Protein AF-B8GTU4-F1 (afdb_monomer_lite)

pLDDT: mean 92.55, std 6.48, range [54.69, 97.19]

Structure (mmCIF, N/CA/C/O backbone):
data_AF-B8GTU4-F1
#
_entry.id   AF-B8GTU4-F1
#
loop_
_atom_site.group_PDB
_atom_site.id
_atom_site.type_symbol
_atom_site.label_atom_id
_atom_site.label_alt_id
_atom_site.label_comp_id
_atom_site.label_asym_id
_atom_site.label_entity_id
_atom_site.label_seq_id
_atom_site.pdbx_PDB_ins_code
_atom_site.Cartn_x
_atom_site.Cartn_y
_atom_site.Cartn_z
_atom_site.occupancy
_atom_site.B_iso_or_equiv
_atom_site.auth_seq_id
_atom_site.auth_comp_id
_atom_site.auth_asym_id
_atom_site.auth_atom_id
_atom_site.pdbx_PDB_model_num
ATOM 1 N N . MET A 1 1 ? -9.772 -15.352 6.389 1.00 54.69 1 MET A N 1
ATOM 2 C CA . MET A 1 1 ? -10.964 -14.945 7.175 1.00 54.69 1 MET A CA 1
ATOM 3 C C . MET A 1 1 ? -10.639 -13.786 8.133 1.00 54.69 1 MET A C 1
ATOM 5 O O . MET A 1 1 ? -10.885 -13.892 9.324 1.00 54.69 1 MET A O 1
ATOM 9 N N . THR A 1 2 ? -10.078 -12.669 7.654 1.00 85.00 2 THR A N 1
ATOM 10 C CA . THR A 1 2 ? -9.600 -11.586 8.551 1.00 85.00 2 THR A CA 1
ATOM 11 C C . THR A 1 2 ? -9.924 -10.184 8.038 1.00 85.00 2 THR A C 1
ATOM 13 O O . THR A 1 2 ? -10.450 -9.379 8.795 1.00 85.00 2 THR A O 1
ATOM 16 N N . GLN A 1 3 ? -9.733 -9.913 6.743 1.00 87.62 3 GLN A N 1
ATOM 17 C CA . GLN A 1 3 ? -9.935 -8.571 6.176 1.00 87.62 3 GLN A CA 1
ATOM 18 C C . GLN A 1 3 ? -11.365 -8.032 6.339 1.00 87.62 3 GLN A C 1
ATOM 20 O O . GLN A 1 3 ? -11.532 -6.887 6.735 1.00 87.62 3 GLN A O 1
ATOM 25 N N . GLY A 1 4 ? -12.398 -8.853 6.110 1.00 90.56 4 GLY A N 1
ATOM 26 C CA . GLY A 1 4 ? -13.792 -8.411 6.269 1.00 90.56 4 GLY A CA 1
ATOM 27 C C . GLY A 1 4 ? -14.165 -8.052 7.712 1.00 90.56 4 GLY A C 1
ATOM 28 O O . GLY A 1 4 ? -15.030 -7.211 7.931 1.00 90.56 4 GLY A O 1
ATOM 29 N N . ARG A 1 5 ? -13.491 -8.654 8.701 1.00 94.06 5 ARG A N 1
ATOM 30 C CA . ARG A 1 5 ? -13.650 -8.270 10.108 1.00 94.06 5 ARG A CA 1
ATOM 31 C C . ARG A 1 5 ? -12.983 -6.920 10.375 1.00 94.06 5 ARG A C 1
ATOM 33 O O . ARG A 1 5 ? -13.615 -6.055 10.964 1.00 94.06 5 ARG A O 1
ATOM 4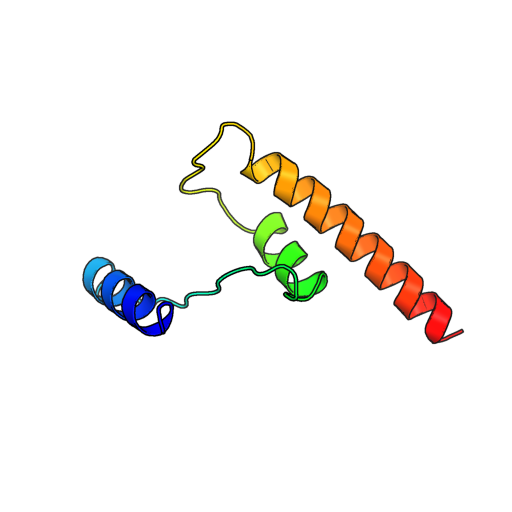0 N N . TRP A 1 6 ? -11.747 -6.735 9.911 1.00 94.44 6 TRP A N 1
ATOM 41 C CA . TRP A 1 6 ? -11.016 -5.474 10.081 1.00 94.44 6 TRP A CA 1
ATOM 42 C C . TRP A 1 6 ? -11.706 -4.293 9.399 1.00 94.44 6 TRP A C 1
ATOM 44 O O . TRP A 1 6 ? -11.732 -3.209 9.967 1.00 94.44 6 TRP A O 1
ATOM 54 N N . LEU A 1 7 ? -12.297 -4.505 8.218 1.00 94.88 7 LEU A N 1
ATOM 55 C CA . LEU A 1 7 ? -13.063 -3.471 7.523 1.00 94.88 7 LEU A CA 1
ATOM 56 C C . LEU A 1 7 ? -14.231 -2.977 8.383 1.00 94.88 7 LEU A C 1
ATOM 58 O O . LEU A 1 7 ? -14.337 -1.781 8.612 1.00 94.88 7 LEU A O 1
ATOM 62 N N . ARG A 1 8 ? -15.038 -3.893 8.935 1.00 92.94 8 ARG A N 1
ATOM 63 C CA . ARG A 1 8 ? -16.160 -3.525 9.815 1.00 92.94 8 ARG A CA 1
ATOM 64 C C . ARG A 1 8 ? -15.706 -2.776 11.064 1.00 92.94 8 ARG A C 1
ATOM 66 O O . ARG A 1 8 ? -16.324 -1.790 11.438 1.00 92.94 8 ARG A O 1
ATOM 73 N N . GLU A 1 9 ? -14.626 -3.233 11.698 1.00 94.69 9 GLU A N 1
ATOM 74 C CA . GLU A 1 9 ? -14.068 -2.557 12.876 1.00 94.69 9 GLU A CA 1
ATOM 75 C C . GLU A 1 9 ? -13.601 -1.126 12.531 1.00 94.69 9 GLU A C 1
ATOM 77 O O . GLU A 1 9 ? -13.857 -0.199 13.295 1.00 94.69 9 GLU A O 1
ATOM 82 N N . LEU A 1 10 ? -12.981 -0.917 11.362 1.00 94.00 10 LEU A N 1
ATOM 83 C CA . LEU A 1 10 ? -12.594 0.416 10.882 1.00 94.00 10 LEU A CA 1
ATOM 84 C C . LEU A 1 10 ? -13.804 1.294 10.544 1.00 94.00 10 LEU A C 1
ATOM 86 O O . LEU A 1 10 ? -13.831 2.457 10.941 1.00 94.00 10 LEU A O 1
ATOM 90 N N . GLU A 1 11 ? -14.796 0.747 9.840 1.00 95.06 11 GLU A N 1
ATOM 91 C CA . GLU A 1 11 ? -16.043 1.443 9.509 1.00 95.06 11 GLU A CA 1
ATOM 92 C C . GLU A 1 11 ? -16.782 1.889 10.771 1.00 95.06 11 GLU A C 1
ATOM 94 O O . GLU A 1 11 ? -17.303 2.997 10.800 1.00 95.06 11 GLU A O 1
ATOM 99 N N . ASP A 1 12 ? -16.804 1.066 11.824 1.00 95.31 12 ASP A N 1
ATOM 100 C CA . ASP A 1 12 ? -17.423 1.406 13.107 1.00 95.31 12 ASP A CA 1
ATOM 101 C C . ASP A 1 12 ? -16.702 2.552 13.831 1.00 95.31 12 ASP A C 1
ATOM 103 O O . ASP A 1 12 ? -17.368 3.414 14.409 1.00 95.31 12 ASP A O 1
ATOM 107 N N . ILE A 1 13 ? -15.366 2.592 13.778 1.00 95.44 13 ILE A N 1
ATOM 108 C CA . ILE A 1 13 ? -14.549 3.652 14.395 1.00 95.44 13 ILE A CA 1
ATOM 109 C C . ILE A 1 13 ? -14.676 4.973 13.629 1.00 95.44 13 ILE A C 1
ATOM 111 O O . ILE A 1 13 ? -14.714 6.040 14.241 1.00 95.44 13 ILE A O 1
ATOM 115 N N . LEU A 1 14 ? -14.727 4.910 12.299 1.00 94.44 14 LEU A N 1
ATOM 116 C CA . LEU A 1 14 ? -14.668 6.075 11.417 1.00 94.44 14 LEU A CA 1
ATOM 117 C C . LEU A 1 14 ? -16.052 6.561 10.966 1.00 94.44 14 LEU A C 1
ATOM 119 O O . LEU A 1 14 ? -16.138 7.326 10.015 1.00 94.44 14 LEU A O 1
ATOM 123 N N . LYS A 1 15 ? -17.149 6.163 11.626 1.00 90.62 15 LYS A N 1
ATOM 124 C CA . LYS A 1 15 ? -18.489 6.660 11.266 1.00 90.62 15 LYS A CA 1
ATOM 125 C C . LYS A 1 15 ? -18.571 8.191 11.389 1.00 90.62 15 LYS A C 1
ATOM 127 O O . LYS A 1 15 ? -18.146 8.740 12.405 1.00 90.62 15 LYS A O 1
ATOM 132 N N . PRO A 1 16 ? -19.220 8.880 10.427 1.00 92.38 16 PRO A N 1
ATOM 133 C CA . PRO A 1 16 ? -19.973 8.339 9.288 1.00 92.38 16 PRO A CA 1
ATOM 134 C C . PRO A 1 16 ? -19.153 8.185 7.992 1.00 92.38 16 PRO A C 1
ATOM 136 O O . PRO A 1 16 ? -19.743 7.969 6.934 1.00 92.38 16 PRO A O 1
ATOM 139 N N . GLN A 1 17 ? -17.831 8.360 8.027 1.00 93.06 17 GLN A N 1
ATOM 140 C CA . GLN A 1 17 ? -17.007 8.322 6.824 1.00 93.06 17 GLN A CA 1
ATOM 141 C C . GLN A 1 17 ? -16.930 6.893 6.252 1.00 93.06 17 GLN A C 1
ATOM 143 O O . GLN A 1 17 ? -16.634 5.955 6.993 1.00 93.06 17 GLN A O 1
ATOM 148 N N . PRO A 1 18 ? -17.179 6.703 4.941 1.00 91.31 18 PRO A N 1
ATOM 149 C CA . PRO A 1 18 ? -16.959 5.414 4.297 1.00 91.31 18 PRO A CA 1
ATOM 150 C C . PRO A 1 18 ? -15.463 5.086 4.269 1.00 91.31 18 PRO A C 1
ATOM 152 O O . PRO A 1 18 ? -14.625 5.980 4.127 1.00 91.31 18 PRO A O 1
ATOM 155 N N . VAL A 1 19 ? -15.134 3.801 4.390 1.00 92.94 19 VAL A N 1
ATOM 156 C CA . VAL A 1 19 ? -13.754 3.312 4.429 1.00 92.94 19 VAL A CA 1
ATOM 157 C C . VAL A 1 19 ? -13.603 2.159 3.453 1.00 92.94 19 VAL A C 1
ATOM 159 O O . VAL A 1 19 ? -14.396 1.226 3.468 1.00 92.94 19 VAL A O 1
ATOM 162 N N . ASP A 1 20 ? -12.533 2.189 2.665 1.00 93.38 20 ASP A N 1
ATOM 163 C CA . ASP A 1 20 ? -12.068 1.047 1.887 1.00 93.38 20 ASP A CA 1
ATOM 164 C C . ASP A 1 20 ? -10.788 0.485 2.518 1.00 93.38 20 ASP A C 1
ATOM 166 O O . ASP A 1 20 ? -9.901 1.235 2.934 1.00 93.38 20 ASP A O 1
ATOM 170 N N . LEU A 1 21 ? -10.661 -0.845 2.576 1.00 93.50 21 LEU A N 1
ATOM 171 C CA . LEU A 1 21 ? -9.482 -1.520 3.128 1.00 93.50 21 LEU A CA 1
ATOM 172 C C . LEU A 1 21 ? -8.780 -2.366 2.066 1.00 93.50 21 LEU A C 1
ATOM 174 O O . LEU A 1 21 ? -9.284 -3.414 1.655 1.00 93.50 21 LEU A O 1
ATOM 178 N N . LEU A 1 22 ? -7.558 -1.965 1.715 1.00 93.19 22 LEU A N 1
ATOM 179 C CA . LEU A 1 22 ? -6.639 -2.733 0.881 1.00 93.19 22 LEU A CA 1
ATOM 180 C C . LEU A 1 22 ? -5.490 -3.295 1.727 1.00 93.19 22 LEU A C 1
ATOM 182 O O . LEU A 1 22 ? -4.701 -2.546 2.299 1.00 93.19 22 LEU A O 1
ATOM 186 N N . VAL A 1 23 ? -5.356 -4.622 1.761 1.00 93.62 23 VAL A N 1
ATOM 187 C CA . VAL A 1 23 ? -4.213 -5.301 2.388 1.00 93.62 23 VAL A CA 1
ATOM 188 C C . VAL A 1 23 ? -3.192 -5.648 1.310 1.00 93.62 23 VAL A C 1
ATOM 190 O O . VAL A 1 23 ? -3.460 -6.477 0.440 1.00 93.62 23 VAL A O 1
ATOM 193 N N . LEU A 1 24 ? -2.014 -5.026 1.369 1.00 93.12 24 LEU A N 1
ATOM 194 C CA . LEU A 1 24 ? -0.917 -5.333 0.453 1.00 93.12 24 LEU A CA 1
ATOM 195 C C . LEU A 1 24 ? -0.298 -6.692 0.806 1.00 93.12 24 LEU A C 1
ATOM 197 O O . LEU A 1 24 ? 0.190 -6.893 1.916 1.00 93.12 24 LEU A O 1
ATOM 201 N N . GLN A 1 25 ? -0.292 -7.608 -0.156 1.00 92.56 25 GLN A N 1
ATOM 202 C CA . GLN A 1 25 ? 0.341 -8.926 -0.075 1.00 92.56 25 GLN A CA 1
ATOM 203 C C . GLN A 1 25 ? 1.452 -9.030 -1.128 1.00 92.56 25 GLN A C 1
ATOM 205 O O . GLN A 1 25 ? 1.566 -8.172 -2.009 1.00 92.56 25 GLN A O 1
ATOM 210 N N . ASP A 1 26 ? 2.275 -10.075 -1.067 1.00 87.00 26 ASP A N 1
ATOM 211 C CA . ASP A 1 26 ? 3.381 -10.263 -2.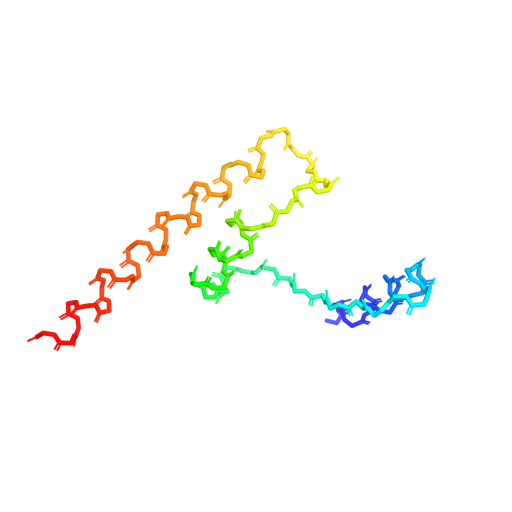020 1.00 87.00 26 ASP A CA 1
ATOM 212 C C . ASP A 1 26 ? 2.900 -10.357 -3.478 1.00 87.00 26 ASP A C 1
ATOM 214 O O . ASP A 1 26 ? 3.584 -9.888 -4.382 1.00 87.00 26 ASP A O 1
ATOM 218 N N . GLY A 1 27 ? 1.689 -10.879 -3.705 1.00 88.56 27 GLY A N 1
ATOM 219 C CA . GLY A 1 27 ? 1.059 -10.947 -5.028 1.00 88.56 27 GLY A CA 1
ATOM 220 C C . GLY A 1 27 ? 0.322 -9.677 -5.472 1.00 88.56 27 GLY A C 1
ATOM 221 O O . GLY A 1 27 ? -0.230 -9.654 -6.571 1.00 88.56 27 GLY A O 1
ATOM 222 N N . THR A 1 28 ? 0.259 -8.625 -4.648 1.00 93.56 28 THR A N 1
ATOM 223 C CA . THR A 1 28 ? -0.384 -7.368 -5.054 1.00 93.56 28 THR A CA 1
ATOM 224 C C . THR A 1 28 ? 0.378 -6.749 -6.221 1.00 93.56 28 THR A C 1
ATOM 226 O O . THR A 1 28 ? 1.605 -6.657 -6.182 1.00 93.56 28 THR A O 1
ATOM 229 N N . SER A 1 29 ? -0.354 -6.299 -7.246 1.00 93.75 29 SER A N 1
ATOM 230 C CA . SER A 1 29 ? 0.260 -5.788 -8.472 1.00 93.75 29 SER A CA 1
ATOM 231 C C . SER A 1 29 ? 1.276 -4.667 -8.181 1.00 93.75 29 SER A C 1
ATOM 233 O O . SER A 1 29 ? 1.010 -3.814 -7.320 1.00 93.75 29 SER A O 1
ATOM 235 N N . PRO A 1 30 ? 2.409 -4.612 -8.910 1.00 94.50 30 PRO A N 1
ATOM 236 C CA . PRO A 1 30 ? 3.387 -3.537 -8.752 1.00 94.50 30 PRO A CA 1
ATOM 237 C C . PRO A 1 30 ? 2.776 -2.142 -8.924 1.00 94.50 30 PRO A C 1
ATOM 239 O O . PRO A 1 30 ? 3.139 -1.225 -8.196 1.00 94.50 30 PRO A O 1
ATOM 242 N N . LEU A 1 31 ? 1.802 -1.992 -9.832 1.00 94.44 31 LEU A N 1
ATOM 243 C CA . LEU A 1 31 ? 1.100 -0.727 -10.058 1.00 94.44 31 LEU A CA 1
ATOM 244 C C . LEU A 1 31 ? 0.275 -0.300 -8.837 1.00 94.44 31 LEU A C 1
ATOM 246 O O . LEU A 1 31 ? 0.392 0.837 -8.392 1.00 94.44 31 LEU A O 1
ATOM 250 N N . THR A 1 32 ? -0.532 -1.207 -8.279 1.00 94.88 32 THR A N 1
ATOM 251 C CA . THR A 1 32 ? -1.344 -0.919 -7.086 1.00 94.88 32 THR A CA 1
ATOM 252 C C . THR A 1 32 ? -0.450 -0.561 -5.905 1.00 94.88 32 THR A C 1
ATOM 254 O O . THR A 1 32 ? -0.692 0.431 -5.223 1.00 94.88 32 THR A O 1
ATOM 257 N N . ARG A 1 33 ? 0.616 -1.340 -5.681 1.00 96.00 33 ARG A N 1
ATOM 258 C CA . ARG A 1 33 ? 1.583 -1.075 -4.611 1.00 96.00 33 ARG A CA 1
ATOM 259 C C . ARG A 1 33 ? 2.235 0.299 -4.789 1.00 96.00 33 ARG A C 1
ATOM 261 O O . ARG A 1 33 ? 2.303 1.062 -3.832 1.00 96.00 33 ARG A O 1
ATOM 268 N N . PHE A 1 34 ? 2.655 0.632 -6.006 1.00 96.56 34 PHE A N 1
ATOM 269 C CA . PHE A 1 34 ? 3.240 1.932 -6.320 1.00 96.56 34 PHE A CA 1
ATOM 270 C C . PHE A 1 34 ? 2.288 3.098 -6.056 1.00 96.56 34 PHE A C 1
ATOM 272 O O . PHE A 1 34 ? 2.689 4.049 -5.397 1.00 96.56 34 PHE A O 1
ATOM 279 N N . GLN A 1 35 ? 1.030 3.018 -6.494 1.00 96.50 35 GLN A N 1
ATOM 280 C CA . GLN A 1 35 ? 0.040 4.073 -6.239 1.00 96.50 35 GLN A CA 1
ATOM 281 C C . GLN A 1 35 ? -0.180 4.302 -4.740 1.00 96.50 35 GLN A C 1
ATOM 283 O O . GLN A 1 35 ? -0.166 5.444 -4.288 1.00 96.50 35 GLN A O 1
ATOM 288 N N . VAL A 1 36 ? -0.309 3.220 -3.962 1.00 96.00 36 VAL A N 1
ATOM 289 C CA . VAL A 1 36 ? -0.478 3.301 -2.504 1.00 96.00 36 VAL A CA 1
ATOM 290 C C . VAL A 1 36 ? 0.704 4.002 -1.845 1.00 96.00 36 VAL A C 1
ATOM 292 O O . VAL A 1 36 ? 0.505 4.870 -1.005 1.00 96.00 36 VAL A O 1
ATOM 295 N N . PHE A 1 37 ? 1.932 3.646 -2.213 1.00 96.44 37 PHE A N 1
ATOM 296 C CA . PHE A 1 37 ? 3.117 4.204 -1.569 1.00 96.44 37 PHE A CA 1
ATOM 297 C C . PHE A 1 37 ? 3.512 5.591 -2.087 1.00 96.44 37 PHE A C 1
ATOM 299 O O . PHE A 1 37 ? 4.091 6.364 -1.328 1.00 96.44 37 PHE A O 1
ATOM 306 N N . ARG A 1 38 ? 3.201 5.931 -3.342 1.00 95.62 38 ARG A N 1
ATOM 307 C CA . ARG A 1 38 ? 3.504 7.248 -3.920 1.00 95.62 38 ARG A CA 1
ATOM 308 C C . ARG A 1 38 ? 2.656 8.352 -3.295 1.00 95.62 38 ARG A C 1
ATOM 310 O O . ARG A 1 38 ? 3.197 9.386 -2.922 1.00 95.62 38 ARG A O 1
ATOM 317 N N . ASP A 1 39 ? 1.349 8.118 -3.202 1.00 95.44 39 ASP A N 1
ATOM 318 C CA . ASP A 1 39 ? 0.378 9.143 -2.799 1.00 95.44 39 ASP A CA 1
ATOM 319 C C . ASP A 1 39 ? -0.101 8.950 -1.345 1.00 95.44 39 ASP A C 1
ATOM 321 O O . ASP A 1 39 ? -0.761 9.818 -0.774 1.00 95.44 39 ASP A O 1
ATOM 325 N N . GLY A 1 40 ? 0.219 7.805 -0.734 1.00 95.31 40 GLY A N 1
ATOM 326 C CA . GLY A 1 40 ? -0.185 7.467 0.624 1.00 95.31 40 GLY A CA 1
ATOM 327 C C . GLY A 1 40 ? 0.596 8.214 1.699 1.00 95.31 40 GLY A C 1
ATOM 328 O O . GLY A 1 40 ? 1.781 8.516 1.563 1.00 95.31 40 GLY A O 1
ATOM 329 N N . VAL A 1 41 ? -0.077 8.445 2.823 1.00 96.06 41 VAL A N 1
ATOM 330 C CA . VAL A 1 41 ? 0.511 9.032 4.029 1.00 96.06 41 VAL A CA 1
ATOM 331 C C . VAL A 1 41 ? 0.674 7.940 5.079 1.00 96.06 41 VAL A C 1
ATOM 333 O O . VAL A 1 41 ? -0.273 7.216 5.390 1.00 96.06 41 VAL A O 1
ATOM 336 N N . CYS A 1 42 ? 1.874 7.817 5.645 1.00 95.94 42 CYS A N 1
ATOM 337 C CA . CYS A 1 42 ? 2.119 6.882 6.737 1.00 95.94 42 CYS A CA 1
ATOM 338 C C . CYS A 1 42 ? 1.423 7.365 8.013 1.00 95.94 42 CYS A C 1
ATOM 340 O O . CYS A 1 42 ? 1.820 8.370 8.598 1.00 95.94 42 CYS A O 1
ATOM 342 N N . LEU A 1 43 ? 0.397 6.636 8.454 1.00 94.75 43 LEU A N 1
ATOM 343 C CA . LEU A 1 43 ? -0.267 6.888 9.738 1.00 94.75 43 LEU A CA 1
ATOM 344 C C . LEU A 1 43 ? 0.431 6.166 10.895 1.00 94.75 43 LEU A C 1
ATOM 346 O O . LEU A 1 43 ? 0.423 6.639 12.028 1.00 94.75 43 LEU A O 1
ATOM 350 N N . HIS A 1 44 ? 1.019 5.004 10.613 1.00 95.31 44 HIS A N 1
ATOM 351 C CA . HIS A 1 44 ? 1.715 4.187 11.593 1.00 95.31 44 HIS A CA 1
ATOM 352 C C . HIS A 1 44 ? 2.731 3.269 10.911 1.00 95.31 44 HIS A C 1
ATOM 354 O O . HIS A 1 44 ? 2.421 2.610 9.917 1.00 95.31 44 HIS A O 1
ATOM 360 N N . GLU A 1 45 ? 3.914 3.150 11.507 1.00 96.50 45 GLU A N 1
ATOM 361 C CA . GLU A 1 45 ? 4.887 2.118 11.173 1.00 96.50 45 GLU A CA 1
ATOM 362 C C . GLU A 1 45 ? 5.397 1.435 12.443 1.00 96.50 45 GLU A C 1
ATOM 364 O O . GLU A 1 45 ? 5.748 2.077 13.428 1.00 96.50 45 GLU A O 1
ATOM 369 N N . SER A 1 46 ? 5.447 0.103 12.415 1.00 94.44 46 SER A N 1
ATOM 370 C CA . SER A 1 46 ? 5.916 -0.696 13.552 1.00 94.44 46 SER A CA 1
ATOM 371 C C . SER A 1 46 ? 7.439 -0.665 13.717 1.00 94.44 46 SER A C 1
ATOM 373 O O . SER A 1 46 ? 7.959 -1.019 14.769 1.00 94.44 46 SER A O 1
ATOM 375 N N . LEU A 1 47 ? 8.159 -0.320 12.646 1.00 97.19 47 LEU A N 1
ATOM 376 C CA . LEU A 1 47 ? 9.611 -0.203 12.598 1.00 97.19 47 LEU A CA 1
ATOM 377 C C . LEU A 1 47 ? 9.953 1.146 11.956 1.00 97.19 47 LEU A C 1
ATOM 379 O O 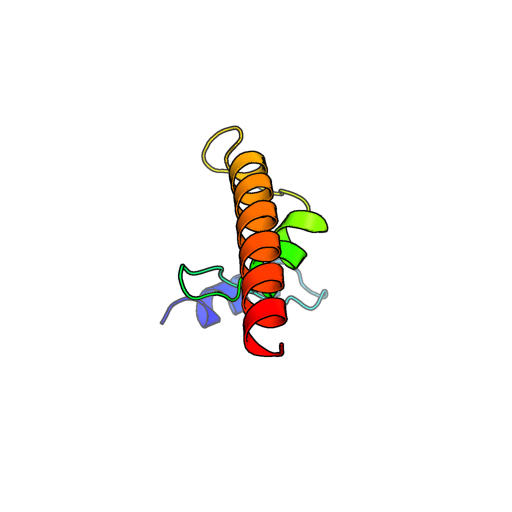. LEU A 1 47 ? 9.429 1.410 10.870 1.00 97.19 47 LEU A O 1
ATOM 383 N N . PRO A 1 48 ? 10.837 1.957 12.564 1.00 97.12 48 PRO A N 1
ATOM 384 C CA . PRO A 1 48 ? 11.230 3.241 11.998 1.00 97.12 48 PRO A CA 1
ATOM 385 C C . PRO A 1 48 ? 11.774 3.111 10.570 1.00 97.12 48 PRO A C 1
ATOM 387 O O . PRO A 1 48 ? 12.653 2.286 10.298 1.00 97.12 48 PRO A O 1
ATOM 390 N N . GLY A 1 49 ? 11.252 3.931 9.661 1.00 97.06 49 GLY A N 1
ATOM 391 C CA . GLY A 1 49 ? 11.661 3.988 8.258 1.00 97.06 49 GLY A CA 1
ATOM 392 C C . GLY A 1 49 ? 11.156 2.831 7.393 1.00 97.06 49 GLY A C 1
ATOM 393 O O . GLY A 1 49 ? 11.589 2.697 6.246 1.00 97.06 49 GLY A O 1
ATOM 394 N N . LYS A 1 50 ? 10.256 1.979 7.900 1.00 96.25 50 LYS A N 1
ATOM 395 C CA . LYS A 1 50 ? 9.664 0.892 7.108 1.00 96.25 50 LYS A CA 1
ATOM 396 C C . LYS A 1 50 ? 8.860 1.446 5.940 1.00 96.25 50 LYS A C 1
ATOM 398 O O . LYS A 1 50 ? 8.938 0.885 4.850 1.00 96.25 50 LYS A O 1
ATOM 403 N N . PHE A 1 51 ? 8.117 2.531 6.153 1.00 96.75 51 PHE A N 1
ATOM 404 C CA . PHE A 1 51 ? 7.318 3.126 5.089 1.00 96.75 51 PHE A CA 1
ATOM 405 C C . PHE A 1 51 ? 8.197 3.631 3.941 1.00 96.75 51 PHE A C 1
ATOM 407 O O . PHE A 1 51 ? 7.978 3.229 2.805 1.00 96.75 51 PHE A O 1
ATOM 414 N N . ALA A 1 52 ? 9.247 4.403 4.242 1.00 96.81 52 ALA A N 1
ATOM 415 C CA . ALA A 1 52 ? 10.180 4.916 3.234 1.00 96.81 52 ALA A CA 1
ATOM 416 C C . ALA A 1 52 ? 10.839 3.789 2.417 1.00 96.81 52 ALA A C 1
ATOM 418 O O . ALA A 1 52 ? 10.875 3.840 1.192 1.00 96.81 52 ALA A O 1
ATOM 419 N N . ARG A 1 53 ? 11.271 2.706 3.079 1.00 96.38 53 ARG A N 1
ATOM 420 C CA . ARG A 1 53 ? 11.836 1.535 2.385 1.00 96.38 53 ARG A CA 1
ATOM 421 C C . ARG A 1 53 ? 10.835 0.864 1.448 1.00 96.38 53 ARG A C 1
ATOM 423 O O . ARG A 1 53 ? 11.209 0.417 0.367 1.00 96.38 53 ARG A O 1
ATOM 430 N N . GLU A 1 54 ? 9.574 0.756 1.860 1.00 95.75 54 GLU A N 1
ATOM 431 C CA . GLU A 1 54 ? 8.533 0.193 1.000 1.00 95.75 54 GLU A CA 1
ATOM 432 C C . GLU A 1 54 ? 8.139 1.147 -0.139 1.00 95.75 54 GLU A C 1
ATOM 434 O O . GLU A 1 54 ? 7.815 0.661 -1.222 1.00 95.75 54 GLU A O 1
ATOM 439 N N . GLN A 1 55 ? 8.246 2.470 0.046 1.00 96.69 55 GLN A N 1
ATOM 440 C CA . GLN A 1 55 ? 8.116 3.441 -1.047 1.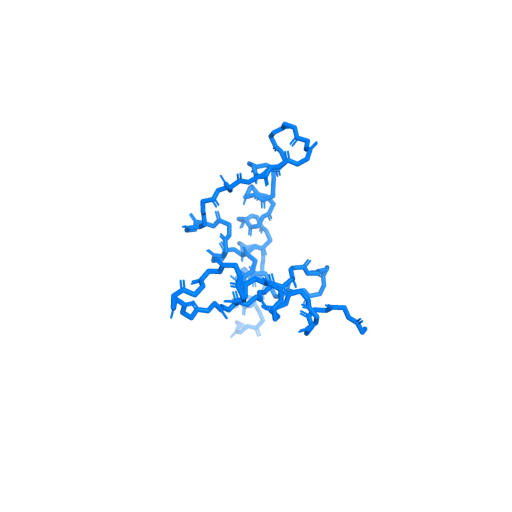00 96.69 55 GLN A CA 1
ATOM 441 C C . GLN A 1 55 ? 9.194 3.236 -2.114 1.00 96.69 55 GLN A C 1
ATOM 443 O O . GLN A 1 55 ? 8.854 3.062 -3.287 1.00 96.69 55 GLN A O 1
ATOM 448 N N . ASP A 1 56 ? 10.465 3.167 -1.710 1.00 97.12 56 ASP A N 1
ATOM 449 C CA . ASP A 1 56 ? 11.582 2.912 -2.627 1.00 97.12 56 ASP A CA 1
ATOM 450 C C . ASP A 1 56 ? 11.375 1.587 -3.369 1.00 97.12 56 ASP A C 1
ATOM 452 O O . ASP A 1 56 ? 11.429 1.516 -4.599 1.00 97.12 56 ASP A O 1
ATOM 456 N N . ARG A 1 57 ? 11.047 0.524 -2.627 1.00 94.94 57 ARG A N 1
ATOM 457 C CA . ARG A 1 57 ? 10.775 -0.798 -3.198 1.00 94.94 57 ARG A CA 1
ATOM 458 C C . ARG A 1 57 ? 9.638 -0.760 -4.220 1.00 94.94 57 ARG A C 1
ATOM 460 O O . ARG A 1 57 ? 9.752 -1.376 -5.279 1.00 94.94 57 ARG A O 1
ATOM 467 N N . ALA A 1 58 ? 8.541 -0.072 -3.914 1.00 95.88 58 ALA A N 1
ATOM 468 C CA . ALA A 1 58 ? 7.392 0.037 -4.805 1.00 95.88 58 ALA A CA 1
ATOM 469 C C . ALA A 1 58 ? 7.728 0.808 -6.089 1.00 95.88 58 ALA A C 1
ATOM 471 O O . ALA A 1 58 ? 7.272 0.418 -7.165 1.00 95.88 58 ALA A O 1
ATOM 472 N N . PHE A 1 59 ? 8.554 1.854 -5.986 1.00 95.75 59 PHE A N 1
ATOM 473 C CA . PHE A 1 59 ? 9.054 2.604 -7.136 1.00 95.75 59 PHE A CA 1
ATOM 474 C C . PHE A 1 59 ? 9.845 1.701 -8.093 1.00 95.75 59 PHE A C 1
ATOM 476 O O . PHE A 1 59 ? 9.505 1.620 -9.276 1.00 95.75 59 PHE A O 1
ATOM 483 N N . PHE A 1 60 ? 10.837 0.961 -7.585 1.00 95.56 60 PHE A N 1
ATOM 484 C CA . PHE A 1 60 ? 11.655 0.071 -8.418 1.00 95.56 60 PHE A CA 1
ATOM 485 C C . PHE A 1 60 ? 10.836 -1.067 -9.037 1.00 95.56 60 PHE A C 1
ATOM 487 O O . PHE A 1 60 ? 10.927 -1.301 -10.240 1.00 95.56 60 PHE A O 1
ATOM 494 N N . LEU A 1 61 ? 9.959 -1.714 -8.259 1.00 93.25 61 LEU A N 1
ATOM 495 C CA . LEU A 1 61 ? 9.085 -2.775 -8.775 1.00 93.25 61 LEU A CA 1
ATOM 496 C C . LEU A 1 61 ? 8.177 -2.286 -9.910 1.00 93.25 61 LEU A C 1
ATOM 498 O O . LEU A 1 61 ? 7.924 -3.022 -10.865 1.00 93.25 61 LEU A O 1
ATOM 502 N N . HIS A 1 62 ? 7.663 -1.059 -9.813 1.00 95.00 62 HIS A N 1
ATOM 503 C CA . HIS A 1 62 ? 6.841 -0.484 -10.870 1.00 95.00 62 HIS A CA 1
ATOM 504 C C . HIS A 1 62 ? 7.652 -0.162 -12.127 1.00 95.00 62 HIS A C 1
ATOM 506 O O . HIS A 1 62 ? 7.195 -0.482 -13.227 1.00 95.00 62 HIS A O 1
ATOM 512 N N . ALA A 1 63 ? 8.846 0.416 -11.974 1.00 93.19 63 ALA A N 1
ATOM 513 C CA . ALA A 1 63 ? 9.744 0.702 -13.089 1.00 93.19 63 ALA A CA 1
ATOM 514 C C . ALA A 1 63 ? 10.127 -0.581 -13.850 1.00 93.19 63 ALA A C 1
ATOM 516 O O . ALA A 1 63 ? 9.993 -0.633 -15.075 1.00 93.19 63 ALA A O 1
ATOM 517 N N . ASP A 1 64 ? 10.494 -1.641 -13.126 1.00 93.69 64 ASP A N 1
ATOM 518 C CA . ASP A 1 64 ? 10.828 -2.944 -13.707 1.00 93.69 64 ASP A CA 1
ATOM 519 C C . ASP A 1 64 ? 9.631 -3.554 -14.444 1.00 93.69 64 ASP A C 1
ATOM 521 O O . ASP A 1 64 ? 9.747 -4.001 -15.589 1.00 93.69 64 ASP A O 1
ATOM 525 N N . ALA A 1 65 ? 8.446 -3.527 -13.826 1.00 91.50 65 ALA A N 1
ATOM 526 C CA . ALA A 1 65 ? 7.227 -4.025 -14.453 1.00 91.50 65 ALA A CA 1
ATOM 527 C C . ALA A 1 65 ? 6.878 -3.243 -15.732 1.00 91.50 65 ALA A C 1
ATOM 529 O O . ALA A 1 65 ? 6.477 -3.840 -16.732 1.00 91.50 65 ALA A O 1
ATOM 530 N N . ALA A 1 66 ? 7.037 -1.916 -15.728 1.00 91.62 66 ALA A N 1
ATOM 531 C CA . ALA A 1 66 ? 6.806 -1.080 -16.902 1.00 91.62 66 ALA A CA 1
ATOM 532 C C . ALA A 1 66 ? 7.787 -1.413 -18.037 1.00 91.62 66 ALA A C 1
ATOM 534 O O . ALA A 1 66 ? 7.364 -1.575 -19.184 1.00 91.62 66 ALA A O 1
ATOM 535 N N . PHE A 1 67 ? 9.071 -1.590 -17.715 1.00 91.69 67 PHE A N 1
ATOM 536 C CA . PHE A 1 67 ? 10.101 -1.967 -18.680 1.00 91.69 67 PHE A CA 1
ATOM 537 C C . PHE A 1 67 ? 9.822 -3.333 -19.322 1.00 91.69 67 PHE A C 1
ATOM 539 O O . PHE A 1 67 ? 9.833 -3.461 -20.548 1.00 91.69 67 PHE A O 1
ATOM 546 N N . LEU A 1 68 ? 9.514 -4.351 -18.512 1.00 90.31 68 LEU A N 1
ATOM 547 C CA . LEU A 1 68 ? 9.206 -5.696 -19.005 1.00 90.31 68 LEU A CA 1
ATOM 548 C C . LEU A 1 68 ? 7.957 -5.707 -19.892 1.00 90.31 68 LEU A C 1
ATOM 550 O O . LEU A 1 68 ? 7.961 -6.333 -20.952 1.00 90.31 68 LEU A O 1
ATOM 554 N N . ASN A 1 69 ? 6.914 -4.970 -19.503 1.00 87.38 69 ASN A N 1
ATOM 555 C CA . ASN A 1 69 ? 5.696 -4.841 -20.301 1.00 87.38 69 ASN A CA 1
ATOM 556 C C . ASN A 1 69 ? 5.941 -4.124 -21.635 1.00 87.38 69 ASN A C 1
ATOM 558 O O . ASN A 1 69 ? 5.339 -4.499 -22.639 1.00 87.38 69 ASN A O 1
ATOM 562 N N . ALA A 1 70 ? 6.811 -3.110 -21.667 1.00 88.12 70 ALA A N 1
ATOM 563 C CA . ALA A 1 70 ? 7.194 -2.439 -22.907 1.00 88.12 70 ALA A CA 1
ATOM 564 C C . ALA A 1 70 ? 7.964 -3.389 -23.834 1.00 88.12 70 ALA A C 1
ATOM 566 O O . ALA A 1 70 ? 7.643 -3.482 -25.016 1.00 88.12 70 ALA A O 1
ATOM 567 N N . LYS A 1 71 ? 8.916 -4.157 -23.286 1.00 86.81 71 LYS A N 1
ATOM 568 C CA . LYS A 1 71 ? 9.687 -5.153 -24.042 1.00 86.81 71 LYS A CA 1
ATOM 569 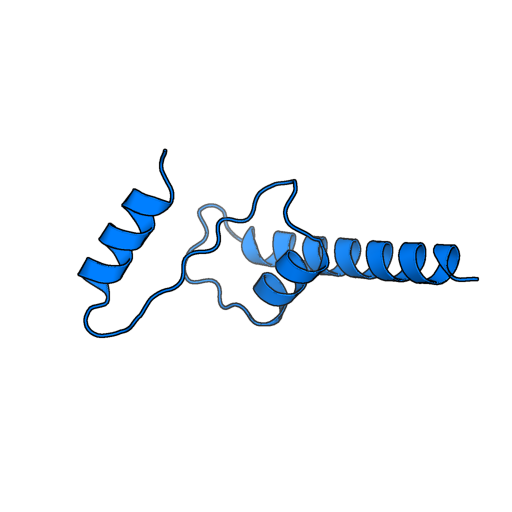C C . LYS A 1 71 ? 8.815 -6.284 -24.592 1.00 86.81 71 LYS A C 1
ATOM 571 O O . LYS A 1 71 ? 9.067 -6.744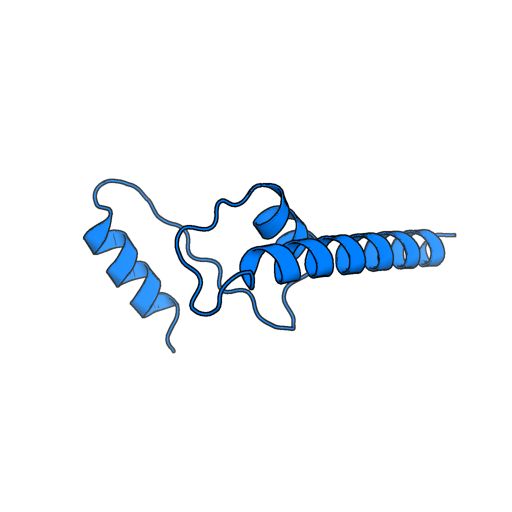 -25.692 1.00 86.81 71 LYS A O 1
ATOM 576 N N . ALA A 1 72 ? 7.795 -6.727 -23.857 1.00 83.19 72 ALA A N 1
ATOM 577 C CA . ALA A 1 72 ? 6.882 -7.779 -24.312 1.00 83.19 72 ALA A CA 1
ATOM 578 C C . ALA A 1 72 ? 5.955 -7.347 -25.466 1.00 83.19 72 ALA A C 1
ATOM 580 O O . ALA A 1 72 ? 5.328 -8.194 -26.096 1.00 83.19 72 ALA A O 1
ATOM 581 N N . ARG A 1 73 ? 5.824 -6.037 -25.708 1.00 76.50 73 ARG A N 1
ATOM 582 C CA . ARG A 1 73 ? 4.990 -5.460 -26.775 1.00 76.50 73 ARG A CA 1
ATOM 583 C C . ARG A 1 73 ? 5.782 -5.083 -28.033 1.00 76.50 73 ARG A C 1
ATOM 585 O O . ARG A 1 73 ? 5.150 -4.700 -29.014 1.00 76.50 73 ARG A O 1
ATOM 592 N N . ALA A 1 74 ? 7.113 -5.131 -27.973 1.00 66.62 74 ALA A N 1
ATOM 593 C CA . ALA A 1 74 ? 8.032 -4.831 -29.071 1.00 66.62 74 ALA A CA 1
ATOM 594 C C . ALA A 1 74 ? 8.448 -6.118 -29.792 1.00 66.62 74 ALA A C 1
ATOM 596 O O . ALA A 1 74 ? 8.616 -6.052 -31.028 1.00 66.62 74 ALA A O 1
#

Sequence (74 aa):
MTQGRWLRELEDILKPQPVDLLVLQDGTSPLTRFQVFRDGVCLHESLPGKFAREQDRAFFLHADAAFLNAKARA

Foldseek 3Di:
DPQVVVLVVVVVVDPPDHDDDDDDDPPPQLVVQQVCLVPHDDPDDPDPCPSVVSNVVSVVSVVVVVVVVVVVVD

Secondary structure (DSSP, 8-state):
--HHHHHHHHHHHTTTS--------TTS-HHHHHHHHHH---S--SSTTHHHHHHHHHHHHHHHHHHHHHHTT-

Radius of gyration: 15.52 Å; chains: 1; bounding box: 32×24×44 Å

Organism: Thioalkalivibrio sulfidiphilus (strain HL-EbGR7) (NCBI:txid396588)